Protein AF-A0A358M8D6-F1 (afdb_monomer_lite)

Secondary structure (DSSP, 8-state):
-PPP--------HHHHHHHHHHHHTT-------SEEETHHHHTTGGG-S-S---EEE-TTS-EEEE-

Radius of gyration: 17.89 Å; chains: 1; bounding box: 35×29×52 Å

Structure (mmCIF, N/CA/C/O backbone):
data_AF-A0A358M8D6-F1
#
_entry.id   AF-A0A358M8D6-F1
#
loop_
_atom_site.group_PDB
_atom_site.id
_atom_site.type_symbol
_atom_site.label_atom_id
_atom_site.label_alt_id
_atom_site.label_comp_id
_atom_site.label_asym_id
_atom_site.label_entity_id
_atom_site.label_seq_id
_atom_site.pdbx_PDB_ins_code
_atom_site.Cartn_x
_atom_site.Cartn_y
_atom_site.Cartn_z
_atom_site.occupancy
_atom_site.B_iso_or_equiv
_atom_site.auth_seq_id
_atom_site.auth_comp_id
_atom_site.auth_asym_id
_atom_site.auth_atom_id
_atom_site.pdbx_PDB_model_num
ATOM 1 N N . MET A 1 1 ? 12.715 11.429 34.204 1.00 39.44 1 MET A N 1
ATOM 2 C CA . MET A 1 1 ? 13.064 10.369 33.239 1.00 39.44 1 MET A CA 1
ATOM 3 C C . MET A 1 1 ? 12.450 10.766 31.918 1.00 39.44 1 MET A C 1
ATOM 5 O O . MET A 1 1 ? 11.240 10.677 31.764 1.00 39.44 1 MET A O 1
ATOM 9 N N . ASP A 1 2 ? 13.278 11.361 31.070 1.00 42.53 2 ASP A N 1
ATOM 10 C CA . ASP A 1 2 ? 12.886 12.003 29.819 1.00 42.53 2 ASP A CA 1
ATOM 11 C C . ASP A 1 2 ? 13.000 10.969 28.693 1.00 42.53 2 ASP A C 1
ATOM 13 O O . ASP A 1 2 ? 14.077 10.419 28.460 1.00 42.53 2 ASP A O 1
ATOM 17 N N . TYR A 1 3 ? 11.877 10.632 28.061 1.00 37.09 3 TYR A N 1
ATOM 18 C CA . TYR A 1 3 ? 11.863 9.742 26.903 1.00 37.09 3 TYR A CA 1
ATOM 19 C C . TYR A 1 3 ? 11.961 10.608 25.645 1.00 37.09 3 TYR A C 1
ATOM 21 O O . TYR A 1 3 ? 11.159 11.535 25.500 1.00 37.09 3 TYR A O 1
ATOM 29 N N . PRO A 1 4 ? 12.886 10.328 24.709 1.00 47.31 4 PRO A N 1
ATOM 30 C CA . PRO A 1 4 ? 12.999 11.128 23.502 1.00 47.31 4 PRO A CA 1
ATOM 31 C C . PRO A 1 4 ? 11.698 11.013 22.706 1.00 47.31 4 PRO A C 1
A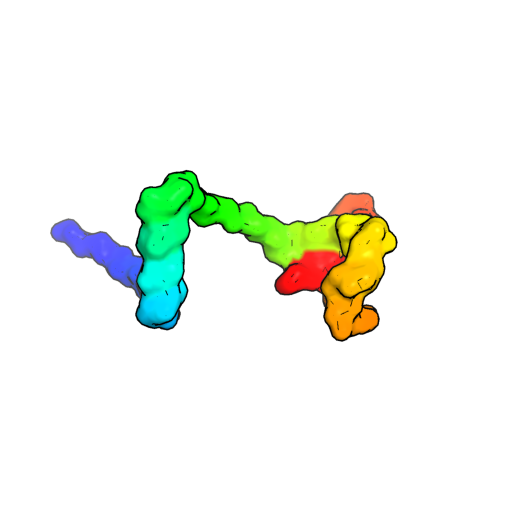TOM 33 O O . PRO A 1 4 ? 11.313 9.925 22.271 1.00 47.31 4 PRO A O 1
ATOM 36 N N . LYS A 1 5 ? 11.012 12.149 22.519 1.00 44.09 5 LYS A N 1
ATOM 37 C CA . LYS A 1 5 ? 9.881 12.270 21.596 1.00 44.09 5 LYS A CA 1
ATOM 38 C C . LYS A 1 5 ? 10.370 11.877 20.203 1.00 44.09 5 LYS A C 1
ATOM 40 O O . LYS A 1 5 ? 11.026 12.662 19.521 1.00 44.09 5 LYS A O 1
ATOM 45 N N . LEU A 1 6 ? 10.047 10.656 19.786 1.00 46.03 6 LEU A N 1
ATOM 46 C CA . LEU A 1 6 ? 10.091 10.256 18.386 1.00 46.03 6 LEU A CA 1
ATOM 47 C C . LEU A 1 6 ? 9.273 11.286 17.605 1.00 46.03 6 LEU A C 1
ATOM 49 O O . LEU A 1 6 ? 8.081 11.459 17.852 1.00 46.03 6 LEU A O 1
ATOM 53 N N . LYS A 1 7 ? 9.949 12.022 16.721 1.00 43.91 7 LYS A N 1
ATOM 54 C CA . LYS A 1 7 ? 9.359 13.045 15.861 1.00 43.91 7 LYS A CA 1
ATOM 55 C C . LYS A 1 7 ? 8.417 12.331 14.890 1.00 43.91 7 LYS A C 1
ATOM 57 O O . LYS A 1 7 ? 8.855 11.809 13.867 1.00 43.91 7 LYS A O 1
ATOM 62 N N . VAL A 1 8 ? 7.145 12.220 15.270 1.00 52.00 8 VAL A N 1
ATOM 63 C CA . VAL A 1 8 ? 6.083 11.733 14.391 1.00 52.00 8 VAL A CA 1
ATOM 64 C C . VAL A 1 8 ? 6.007 12.743 13.258 1.00 52.00 8 VAL A C 1
ATOM 66 O O . VAL A 1 8 ? 5.700 13.908 13.479 1.00 52.00 8 VAL A O 1
ATOM 69 N N . LYS A 1 9 ? 6.432 12.312 12.072 1.00 55.00 9 LYS A N 1
ATOM 70 C CA . LYS A 1 9 ? 6.281 13.057 10.827 1.00 55.00 9 LYS A CA 1
ATOM 71 C C . LYS A 1 9 ? 4.783 13.318 10.690 1.00 55.00 9 LYS A C 1
ATOM 73 O O . LYS A 1 9 ? 4.051 12.333 10.687 1.00 55.00 9 LYS A O 1
ATOM 78 N N . ASP A 1 10 ? 4.375 14.584 10.701 1.00 57.28 10 ASP A N 1
ATOM 79 C CA . ASP A 1 10 ? 2.974 15.013 10.753 1.00 57.28 10 ASP A CA 1
ATOM 80 C C . ASP A 1 10 ? 2.121 14.129 9.832 1.00 57.28 10 ASP A C 1
ATOM 82 O O . ASP A 1 10 ? 2.273 14.159 8.611 1.00 57.28 10 ASP A O 1
ATOM 86 N N . GLU A 1 11 ? 1.315 13.238 10.414 1.00 61.03 11 GLU A N 1
ATOM 87 C CA . GLU A 1 11 ? 0.320 12.517 9.630 1.00 61.03 11 GLU A CA 1
ATOM 88 C C . GLU A 1 11 ? -0.783 13.529 9.334 1.00 61.03 11 GLU A C 1
ATOM 90 O O . GLU A 1 11 ? -1.336 14.105 10.271 1.00 61.03 11 GLU A O 1
ATOM 95 N N . ASP A 1 12 ? -1.072 13.767 8.051 1.00 81.75 12 ASP A N 1
ATOM 96 C CA . ASP A 1 12 ? -2.148 14.671 7.643 1.00 81.75 12 ASP A CA 1
ATOM 97 C C . ASP A 1 12 ? -3.435 14.328 8.409 1.00 81.75 12 ASP A C 1
ATOM 99 O O . ASP A 1 12 ? -3.797 13.155 8.537 1.00 81.75 12 ASP A O 1
ATOM 103 N N . GLU A 1 13 ? -4.148 15.341 8.904 1.00 85.19 13 GLU A N 1
ATOM 104 C CA . GLU A 1 13 ? -5.358 15.180 9.727 1.00 85.19 13 GLU A CA 1
ATOM 105 C C . GLU A 1 13 ? -6.376 14.219 9.084 1.00 85.19 13 GLU A C 1
ATOM 107 O O . GLU A 1 13 ? -6.946 13.351 9.750 1.00 85.19 13 GLU A O 1
ATOM 112 N N . ALA A 1 14 ? -6.515 14.282 7.756 1.00 85.25 14 ALA A N 1
ATOM 113 C CA . ALA A 1 14 ? -7.360 13.380 6.977 1.00 85.25 14 ALA A CA 1
ATOM 114 C C . ALA A 1 14 ? -6.975 11.895 7.132 1.00 85.25 14 ALA A C 1
ATOM 116 O O . ALA A 1 14 ? -7.848 11.028 7.200 1.00 85.25 14 ALA A O 1
ATOM 117 N N . VAL A 1 15 ? -5.680 11.578 7.217 1.00 87.31 15 VAL A N 1
ATOM 118 C CA . VAL A 1 15 ? -5.186 10.203 7.389 1.00 87.31 15 VAL A CA 1
ATOM 119 C C . VAL A 1 15 ? -5.552 9.668 8.771 1.00 87.31 15 VAL A C 1
ATOM 121 O O . VAL A 1 15 ? -5.926 8.498 8.890 1.00 87.31 15 VAL A O 1
ATOM 124 N N . ILE A 1 16 ? -5.477 10.508 9.805 1.00 88.62 16 ILE A N 1
ATOM 125 C CA . ILE A 1 16 ? -5.847 10.135 11.176 1.00 88.62 16 ILE A CA 1
ATOM 126 C C . ILE A 1 16 ? -7.341 9.805 11.234 1.00 88.62 16 ILE A C 1
ATOM 128 O O . ILE A 1 16 ? -7.704 8.701 11.647 1.00 88.62 16 ILE A O 1
ATOM 132 N N . VAL A 1 17 ? -8.188 10.705 10.724 1.00 91.88 17 VAL A N 1
ATOM 133 C CA . VAL A 1 17 ? -9.648 10.520 10.690 1.00 91.88 17 VAL A CA 1
ATOM 134 C C . VAL A 1 17 ? -10.030 9.242 9.942 1.00 91.88 17 VAL A C 1
ATOM 136 O O . VAL A 1 17 ? -10.832 8.444 10.430 1.00 91.88 17 VAL A O 1
ATOM 139 N N . LEU A 1 18 ? -9.420 8.990 8.779 1.00 92.12 18 LEU A N 1
ATOM 140 C CA . LEU A 1 18 ? -9.689 7.774 8.012 1.00 92.12 18 LEU A CA 1
ATOM 141 C C . LEU A 1 18 ? -9.272 6.515 8.778 1.00 92.12 18 LEU A C 1
ATOM 143 O O . LEU A 1 18 ? -10.041 5.557 8.841 1.00 92.12 18 LEU A O 1
ATOM 147 N N . LYS A 1 19 ? -8.084 6.498 9.396 1.00 90.38 19 LYS A N 1
ATOM 148 C CA . LYS A 1 19 ? -7.628 5.345 10.190 1.00 90.38 19 LYS A CA 1
ATOM 149 C C . LYS A 1 19 ? -8.594 5.020 11.326 1.00 90.38 19 LYS A C 1
ATOM 151 O O . LYS A 1 19 ? -8.826 3.841 11.595 1.00 90.38 19 LYS A O 1
ATOM 156 N N . GLU A 1 20 ? -9.131 6.032 11.998 1.00 93.00 20 GLU A N 1
ATOM 157 C CA . GLU A 1 20 ? -10.109 5.844 13.070 1.00 93.00 20 GLU A CA 1
ATOM 158 C C . GLU A 1 20 ? -11.434 5.306 12.539 1.00 93.00 20 GLU A C 1
ATOM 160 O O . GLU A 1 20 ? -11.917 4.299 13.057 1.00 93.00 20 GLU A O 1
ATOM 165 N N . LEU A 1 21 ? -11.958 5.883 11.453 1.00 95.44 21 LEU A N 1
ATOM 166 C CA . LEU A 1 21 ? -13.167 5.398 10.790 1.00 95.44 21 LEU A CA 1
ATOM 167 C C . LEU A 1 21 ? -13.042 3.918 10.413 1.00 95.44 21 LEU A C 1
ATOM 169 O O . LEU A 1 21 ? -13.896 3.118 10.767 1.00 95.44 21 LEU A O 1
ATOM 173 N N . TYR A 1 22 ?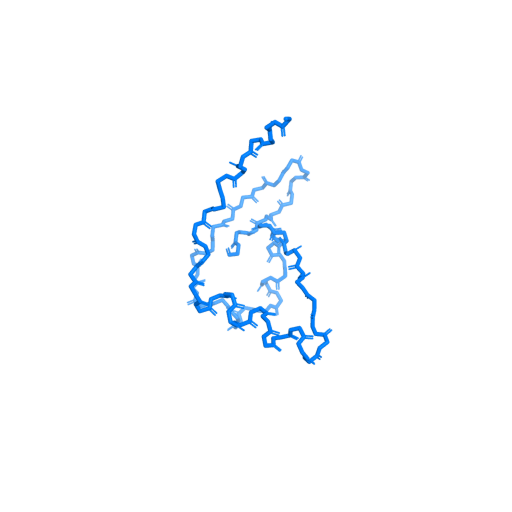 -11.959 3.506 9.755 1.00 95.75 22 TYR A N 1
ATOM 174 C CA . TYR A 1 22 ? -11.782 2.099 9.382 1.00 95.75 22 TYR A CA 1
ATOM 175 C C . TYR A 1 22 ? -11.711 1.171 10.606 1.00 95.75 22 TYR A C 1
ATOM 177 O O . TYR A 1 22 ? -12.231 0.054 10.573 1.00 95.75 22 TYR A O 1
ATOM 185 N N . ARG A 1 23 ? -11.131 1.627 11.722 1.00 95.38 23 ARG A N 1
ATOM 186 C CA . ARG A 1 23 ? -11.085 0.833 12.958 1.00 95.38 23 ARG A CA 1
ATOM 187 C C . ARG A 1 23 ? -12.468 0.597 13.564 1.00 95.38 23 ARG A C 1
ATOM 189 O O . ARG A 1 23 ? -12.668 -0.482 14.120 1.00 95.38 23 ARG A O 1
ATOM 196 N N . THR A 1 24 ? -13.417 1.535 13.448 1.00 96.94 24 THR A N 1
ATOM 197 C CA . THR A 1 24 ? -14.782 1.339 13.984 1.00 96.94 24 THR A CA 1
ATOM 198 C C . THR A 1 24 ? -15.543 0.229 13.257 1.00 96.94 24 THR A C 1
ATOM 200 O O . THR A 1 24 ? -16.376 -0.436 13.866 1.00 96.94 24 THR A O 1
ATOM 203 N N . TYR A 1 25 ? -15.187 -0.049 12.000 1.00 97.19 25 TYR A N 1
ATOM 204 C CA . TYR A 1 25 ? -15.719 -1.164 11.210 1.00 97.19 25 TYR A CA 1
ATOM 205 C C . TYR A 1 25 ? -14.890 -2.459 11.324 1.00 97.19 25 TYR A C 1
ATOM 207 O O . TYR A 1 25 ? -15.130 -3.412 10.588 1.00 97.19 25 TYR A O 1
ATOM 215 N N . GLY A 1 26 ? -13.912 -2.522 12.235 1.00 95.75 26 GLY A N 1
ATOM 216 C CA . GLY A 1 26 ? -13.120 -3.731 12.496 1.00 95.75 26 GLY A CA 1
ATOM 217 C C . GLY A 1 26 ? -11.899 -3.922 11.591 1.00 95.75 26 GLY A C 1
ATOM 218 O O . GLY A 1 26 ? -11.192 -4.923 11.726 1.00 95.75 26 GLY A O 1
ATOM 219 N N . TYR A 1 27 ? -11.590 -2.966 10.711 1.00 96.25 27 TYR A N 1
ATOM 220 C CA . TYR A 1 27 ? -10.385 -3.036 9.888 1.00 96.25 27 TYR A CA 1
ATOM 221 C C . TYR A 1 27 ? -9.121 -2.762 10.715 1.00 96.25 27 TYR A C 1
ATOM 223 O O . TYR A 1 27 ? -9.107 -2.001 11.689 1.00 96.25 27 TYR A O 1
ATOM 231 N N . ARG A 1 28 ? -8.015 -3.383 10.298 1.00 89.56 28 ARG A N 1
ATOM 232 C CA . ARG A 1 28 ? -6.689 -3.233 10.907 1.00 89.56 28 ARG A CA 1
ATOM 233 C C . ARG A 1 28 ? -5.688 -2.762 9.850 1.00 89.56 28 ARG A C 1
ATOM 235 O O . ARG A 1 28 ? -5.767 -3.225 8.714 1.00 89.56 28 ARG A O 1
ATOM 242 N N . PRO A 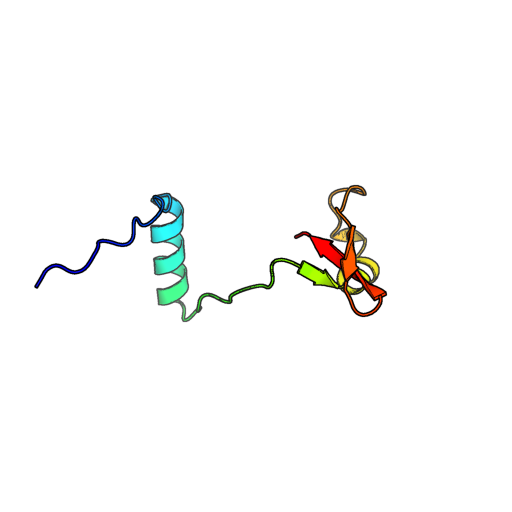1 29 ? -4.720 -1.899 10.206 1.00 85.81 29 PRO A N 1
ATOM 243 C CA . PRO A 1 29 ? -3.638 -1.554 9.296 1.00 85.81 29 PRO A CA 1
ATOM 244 C C . PRO A 1 29 ? -2.877 -2.809 8.868 1.00 85.81 29 PRO A C 1
ATOM 246 O O . PRO A 1 29 ? -2.392 -3.562 9.715 1.00 85.81 29 PRO A O 1
ATOM 249 N N . PHE A 1 30 ? -2.743 -3.007 7.562 1.00 87.12 30 PHE A N 1
ATOM 250 C CA . PHE A 1 30 ? -1.887 -4.036 6.994 1.00 87.12 30 PHE A CA 1
ATOM 251 C C . PHE A 1 30 ? -0.629 -3.380 6.432 1.00 87.12 30 PHE A C 1
ATOM 253 O O . PHE A 1 30 ? -0.698 -2.487 5.586 1.00 87.12 30 PHE A O 1
ATOM 260 N N . LYS A 1 31 ? 0.540 -3.798 6.924 1.00 80.81 31 LYS A N 1
ATOM 261 C CA . LYS A 1 31 ? 1.818 -3.286 6.431 1.00 80.81 31 LYS A CA 1
ATOM 262 C C . LYS A 1 31 ? 2.154 -3.986 5.120 1.00 80.81 31 LYS A C 1
ATOM 264 O O . LYS A 1 31 ? 2.726 -5.073 5.126 1.00 80.81 31 LYS A O 1
ATOM 269 N N . MET A 1 32 ? 1.819 -3.341 4.010 1.00 80.50 32 MET A N 1
ATOM 270 C CA . MET A 1 32 ? 2.256 -3.801 2.696 1.00 80.50 32 MET A CA 1
ATOM 271 C C . MET A 1 32 ? 3.778 -3.685 2.566 1.00 80.50 32 MET A C 1
ATOM 273 O O . MET A 1 32 ? 4.413 -2.791 3.140 1.00 80.50 32 MET A O 1
ATOM 277 N N . ARG A 1 33 ? 4.376 -4.621 1.825 1.00 81.81 33 ARG A N 1
ATOM 278 C CA . ARG A 1 33 ? 5.786 -4.522 1.442 1.00 81.81 33 ARG A CA 1
ATOM 279 C C . ARG A 1 33 ? 5.920 -3.363 0.454 1.00 81.81 33 ARG A C 1
ATOM 281 O O . ARG A 1 33 ? 5.020 -3.115 -0.334 1.00 81.81 33 ARG A O 1
ATOM 288 N N . LYS A 1 34 ? 7.050 -2.653 0.500 1.00 81.19 34 LYS A N 1
ATOM 289 C CA . LYS A 1 34 ? 7.346 -1.587 -0.477 1.00 81.19 34 LYS A CA 1
ATOM 290 C C . LYS A 1 34 ? 7.499 -2.127 -1.899 1.00 81.19 34 LYS A C 1
ATOM 292 O O . LYS A 1 34 ? 7.341 -1.383 -2.853 1.00 81.19 34 LYS A O 1
ATOM 297 N N . PHE A 1 35 ? 7.855 -3.402 -1.997 1.00 84.31 35 PHE A N 1
ATOM 298 C CA . PHE A 1 35 ? 8.148 -4.084 -3.240 1.00 84.31 35 PHE A CA 1
ATOM 299 C C . PHE A 1 35 ? 7.312 -5.346 -3.315 1.00 84.31 35 PHE A C 1
ATOM 301 O O . PHE A 1 35 ? 7.233 -6.103 -2.338 1.00 84.31 35 PHE A O 1
ATOM 308 N N . GLU A 1 36 ? 6.733 -5.554 -4.482 1.00 85.56 36 GLU A N 1
ATOM 309 C CA . GLU A 1 36 ? 5.916 -6.705 -4.829 1.00 85.56 36 GLU A CA 1
ATOM 310 C C . GLU A 1 36 ? 6.517 -7.368 -6.067 1.00 85.56 36 GLU A C 1
ATOM 312 O O . GLU A 1 36 ? 7.302 -6.764 -6.796 1.00 85.56 36 GLU A O 1
ATOM 317 N N . GLU A 1 37 ? 6.229 -8.642 -6.270 1.00 86.62 37 GLU A N 1
ATOM 318 C CA . GLU A 1 37 ? 6.750 -9.375 -7.418 1.00 86.62 37 GLU A CA 1
ATOM 319 C C . GLU A 1 37 ? 6.073 -8.868 -8.689 1.00 86.62 37 GLU A C 1
ATOM 321 O O . GLU A 1 37 ? 4.854 -8.695 -8.708 1.00 86.62 37 GLU A O 1
ATOM 326 N N . TYR A 1 38 ? 6.848 -8.633 -9.747 1.00 82.56 38 TYR A N 1
ATOM 327 C CA . TYR A 1 38 ? 6.309 -8.095 -10.996 1.00 82.56 38 TYR A CA 1
ATOM 328 C C . TYR A 1 38 ? 5.214 -8.997 -11.593 1.00 82.56 38 TYR A C 1
ATOM 330 O O . TYR A 1 38 ? 4.245 -8.499 -12.161 1.00 82.56 38 TYR A O 1
ATOM 338 N N . ASP A 1 39 ? 5.309 -10.311 -11.383 1.00 80.62 39 ASP A N 1
ATOM 339 C CA . ASP A 1 39 ? 4.341 -11.301 -11.871 1.00 80.62 39 ASP A CA 1
ATOM 340 C C . ASP A 1 39 ? 2.894 -11.011 -11.417 1.00 80.62 39 ASP A C 1
ATOM 342 O O . ASP A 1 39 ? 1.960 -11.220 -12.191 1.00 80.62 39 ASP A O 1
ATOM 346 N N . LEU A 1 40 ? 2.695 -10.421 -10.225 1.00 77.62 40 LEU A N 1
ATOM 347 C CA . LEU A 1 40 ? 1.368 -10.027 -9.713 1.00 77.62 40 LEU A CA 1
ATOM 348 C C . LEU A 1 40 ? 0.658 -9.007 -10.618 1.00 77.62 40 LEU A C 1
ATOM 350 O O . LEU A 1 40 ? -0.574 -8.962 -10.691 1.00 77.62 40 LEU A O 1
ATOM 354 N N . TYR A 1 41 ? 1.444 -8.191 -11.316 1.00 75.25 41 TYR A N 1
ATOM 355 C CA . TYR A 1 41 ? 0.973 -7.165 -12.237 1.00 75.25 41 TYR A CA 1
ATOM 356 C C . TYR A 1 41 ? 0.775 -7.711 -13.658 1.00 75.25 41 TYR A C 1
ATOM 358 O O . TYR A 1 41 ? -0.108 -7.244 -14.378 1.00 75.25 41 TYR A O 1
ATOM 366 N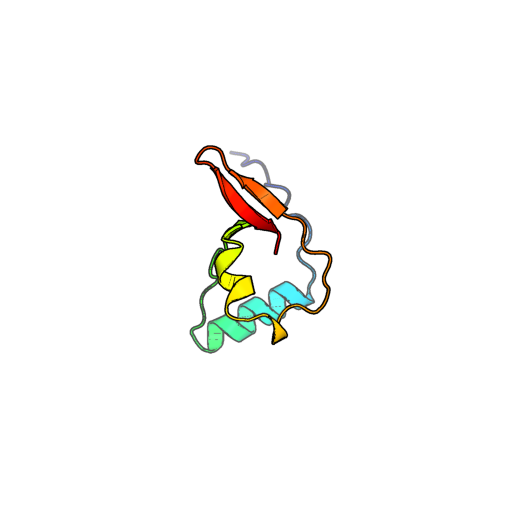 N . VAL A 1 42 ? 1.538 -8.736 -14.058 1.00 69.19 42 VAL A N 1
ATOM 367 C CA . VAL A 1 42 ? 1.417 -9.397 -15.373 1.00 69.19 42 VAL A CA 1
ATOM 368 C C . VAL A 1 42 ? 0.087 -10.134 -15.513 1.00 69.19 42 VAL A C 1
ATOM 370 O O . VAL A 1 42 ? -0.492 -10.149 -16.599 1.00 69.19 42 VAL A O 1
ATOM 373 N N . GLU A 1 43 ? -0.419 -10.713 -14.426 1.00 68.62 43 GLU A N 1
ATOM 374 C CA . GLU A 1 43 ? -1.736 -11.359 -14.404 1.00 68.62 43 GLU A CA 1
ATOM 375 C C . GLU A 1 43 ? -2.889 -10.338 -14.422 1.00 68.62 43 GLU A C 1
ATOM 377 O O . GLU A 1 43 ? -3.986 -10.646 -14.883 1.00 68.62 43 GLU A O 1
ATOM 382 N N . ASN A 1 44 ? -2.631 -9.092 -14.003 1.00 67.31 44 ASN A N 1
ATOM 383 C CA . ASN A 1 44 ? -3.623 -8.025 -13.852 1.00 67.31 44 ASN A CA 1
ATOM 384 C C . ASN A 1 44 ? -3.276 -6.781 -14.690 1.00 67.31 44 ASN A C 1
ATOM 386 O O . ASN A 1 44 ? -3.395 -5.658 -14.206 1.00 67.31 44 ASN A O 1
ATOM 390 N N . LYS A 1 45 ? -2.872 -6.956 -15.958 1.00 59.56 45 LYS A N 1
ATOM 391 C CA . LYS A 1 45 ? -2.408 -5.855 -16.837 1.00 59.56 45 LYS A CA 1
ATOM 392 C C . LYS A 1 45 ? -3.358 -4.657 -16.923 1.00 59.56 45 LYS A C 1
ATOM 394 O O . LYS A 1 45 ? -2.898 -3.533 -17.059 1.00 59.56 45 LYS A O 1
ATOM 399 N N . ASN A 1 46 ? -4.666 -4.873 -16.785 1.00 64.06 46 ASN A N 1
ATOM 400 C CA . ASN A 1 46 ? -5.663 -3.795 -16.794 1.00 64.06 46 ASN A CA 1
ATOM 401 C C . ASN A 1 46 ? -5.600 -2.876 -15.554 1.00 64.06 46 ASN A C 1
ATOM 403 O O . ASN A 1 46 ? -6.211 -1.812 -15.563 1.00 64.06 46 ASN A O 1
ATOM 407 N N . PHE A 1 47 ? -4.907 -3.282 -14.483 1.00 63.06 47 PHE A N 1
ATOM 408 C CA . PHE A 1 47 ? -4.673 -2.467 -13.285 1.00 63.06 47 PHE A CA 1
ATOM 409 C C . PHE A 1 47 ? -3.482 -1.511 -13.449 1.00 63.06 47 PHE A C 1
ATOM 411 O O . PHE A 1 47 ? -3.306 -0.592 -12.650 1.00 63.06 47 PHE A O 1
ATOM 418 N N . LEU A 1 48 ? -2.656 -1.715 -14.476 1.00 64.00 48 LEU A N 1
ATOM 419 C CA . LEU A 1 48 ? -1.493 -0.881 -14.730 1.00 64.00 48 LEU A CA 1
ATOM 420 C C . LEU A 1 48 ? -1.938 0.416 -15.391 1.00 64.00 48 LEU A C 1
ATOM 422 O O . LEU A 1 48 ? -2.220 0.473 -16.582 1.00 64.00 48 LEU A O 1
ATOM 426 N N . VAL A 1 49 ? -2.039 1.460 -14.570 1.00 57.69 49 VAL A N 1
ATOM 427 C CA . VAL A 1 49 ? -2.431 2.808 -15.003 1.00 57.69 49 VAL A CA 1
ATOM 428 C C . VAL A 1 49 ? -1.350 3.445 -15.894 1.00 57.69 49 VAL A C 1
ATOM 430 O O . VAL A 1 49 ? -1.657 4.363 -16.652 1.00 57.69 49 VAL A O 1
ATOM 433 N N . SER A 1 50 ? -0.107 2.945 -15.861 1.00 59.50 50 SER A N 1
ATOM 434 C CA . SER A 1 50 ? 0.944 3.295 -16.821 1.00 59.50 50 SER A CA 1
ATOM 435 C C . SER A 1 50 ? 1.874 2.114 -17.121 1.00 59.50 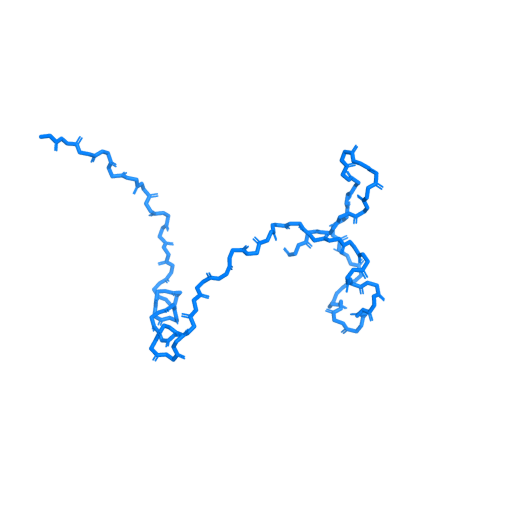50 SER A C 1
ATOM 437 O O . SER A 1 50 ? 2.041 1.211 -16.299 1.00 59.50 50 SER A O 1
ATOM 439 N N . ASP A 1 51 ? 2.519 2.164 -18.288 1.00 62.78 51 ASP A N 1
ATOM 440 C CA . ASP A 1 51 ? 3.588 1.239 -18.687 1.00 62.78 51 ASP A CA 1
ATOM 441 C C . ASP A 1 51 ? 4.907 1.476 -17.907 1.00 62.78 51 ASP A C 1
ATOM 443 O O . ASP A 1 51 ? 5.844 0.684 -18.007 1.00 62.78 51 ASP A O 1
ATOM 447 N N . ASP A 1 52 ? 4.980 2.534 -17.088 1.00 69.56 52 ASP A N 1
ATOM 448 C CA . ASP A 1 52 ? 6.202 3.038 -16.440 1.00 69.56 52 ASP A CA 1
ATOM 449 C C . ASP A 1 52 ? 6.367 2.553 -14.987 1.00 69.56 52 ASP A C 1
ATOM 451 O O . ASP A 1 52 ? 6.670 3.325 -14.071 1.00 69.56 52 ASP A O 1
ATOM 455 N N . ILE A 1 53 ? 6.159 1.260 -14.735 1.00 75.31 53 ILE A N 1
ATOM 456 C CA . ILE A 1 53 ? 6.441 0.685 -13.413 1.00 75.31 53 ILE A CA 1
ATOM 457 C C . ILE A 1 53 ? 7.952 0.602 -13.217 1.00 75.31 53 ILE A C 1
ATOM 459 O O . ILE A 1 53 ? 8.667 -0.020 -14.003 1.00 75.31 53 ILE A O 1
ATOM 463 N N . ILE A 1 54 ? 8.446 1.165 -12.115 1.00 81.81 54 ILE A N 1
ATOM 464 C CA . ILE A 1 54 ? 9.850 1.011 -11.733 1.00 81.81 54 ILE A CA 1
ATOM 465 C C . ILE A 1 54 ? 10.081 -0.439 -11.295 1.00 81.81 54 ILE A C 1
ATOM 467 O O . ILE A 1 54 ? 9.586 -0.867 -10.248 1.00 81.81 54 ILE A O 1
ATOM 471 N N . THR A 1 55 ? 10.871 -1.176 -12.077 1.00 85.00 55 THR A N 1
ATOM 472 C CA . THR A 1 55 ? 11.239 -2.569 -11.793 1.00 85.00 55 THR A CA 1
ATOM 473 C C . THR A 1 55 ? 12.728 -2.742 -11.508 1.00 85.00 55 THR A C 1
ATOM 475 O O . THR A 1 55 ? 13.560 -2.067 -12.112 1.00 85.00 55 THR A O 1
ATOM 478 N N . PHE A 1 56 ? 13.080 -3.688 -10.638 1.00 84.81 56 PHE A N 1
ATOM 479 C CA . PHE A 1 56 ? 14.467 -4.078 -10.364 1.00 84.81 56 PHE A CA 1
ATOM 480 C C . PHE A 1 56 ? 14.568 -5.570 -10.037 1.00 84.81 56 PHE A C 1
ATOM 482 O O . PHE A 1 56 ? 13.595 -6.189 -9.614 1.00 84.81 56 PHE A O 1
ATOM 489 N N . SER A 1 57 ? 15.752 -6.153 -10.213 1.00 89.19 57 SER A N 1
ATOM 490 C CA . SER A 1 57 ? 16.020 -7.534 -9.805 1.00 89.19 57 SER A CA 1
ATOM 491 C C . SER A 1 57 ? 16.448 -7.586 -8.338 1.00 89.19 57 SER A C 1
ATOM 493 O O . SER A 1 57 ? 17.310 -6.813 -7.915 1.00 89.19 57 SER A O 1
ATOM 495 N N . ASP A 1 58 ? 15.856 -8.484 -7.553 1.00 86.12 58 ASP A N 1
ATOM 496 C CA . ASP A 1 58 ? 16.295 -8.745 -6.183 1.00 86.12 58 ASP A CA 1
ATOM 497 C C . ASP A 1 58 ? 17.587 -9.590 -6.142 1.00 86.12 58 ASP A C 1
ATOM 499 O O . ASP A 1 58 ? 18.109 -10.034 -7.166 1.00 86.12 58 ASP A O 1
ATOM 503 N N . PHE A 1 59 ? 18.107 -9.842 -4.936 1.00 87.19 59 PHE A N 1
ATOM 504 C CA . PHE A 1 59 ? 19.323 -10.643 -4.737 1.00 87.19 59 PHE A CA 1
ATOM 505 C C . PHE A 1 59 ? 19.184 -12.120 -5.151 1.00 87.19 59 PHE A C 1
ATOM 507 O O . PHE A 1 59 ? 20.194 -12.809 -5.264 1.00 87.19 59 PHE A O 1
ATOM 514 N N . ASN A 1 60 ? 17.959 -12.602 -5.378 1.00 86.19 60 ASN A N 1
ATOM 515 C CA . ASN A 1 60 ? 17.653 -13.959 -5.830 1.00 86.19 60 ASN A CA 1
ATOM 516 C C . ASN A 1 60 ? 17.328 -14.011 -7.336 1.00 86.19 60 ASN A C 1
ATOM 518 O O . ASN A 1 60 ? 16.967 -15.071 -7.844 1.00 86.19 60 ASN A O 1
ATOM 522 N N . GLY A 1 61 ? 17.445 -12.885 -8.054 1.00 83.56 61 GLY A N 1
ATOM 523 C CA . GLY A 1 61 ? 17.161 -12.778 -9.486 1.00 83.56 61 GLY A CA 1
ATOM 524 C C . GLY A 1 61 ? 15.681 -12.591 -9.832 1.00 83.56 61 GLY A C 1
ATOM 525 O O . GLY A 1 61 ? 15.325 -12.656 -11.007 1.00 83.56 61 GLY A O 1
ATOM 526 N N . LYS A 1 62 ? 14.811 -12.347 -8.847 1.00 86.12 62 LYS A N 1
ATOM 527 C CA . LYS A 1 62 ? 13.384 -12.116 -9.078 1.00 86.12 62 LYS A CA 1
ATOM 528 C C . LYS A 1 62 ? 13.111 -10.673 -9.482 1.00 86.12 62 LYS A C 1
ATOM 530 O O . LYS A 1 62 ? 13.669 -9.748 -8.894 1.00 86.12 62 LYS A O 1
ATOM 535 N N . LEU A 1 63 ? 12.228 -10.475 -10.462 1.00 87.25 63 LEU A N 1
ATOM 536 C CA . LEU A 1 63 ? 11.799 -9.143 -10.880 1.00 87.25 63 LEU A CA 1
ATOM 537 C C . LEU A 1 63 ? 10.772 -8.582 -9.88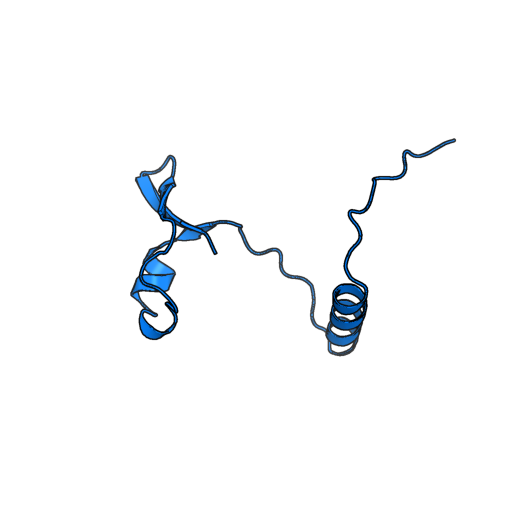7 1.00 87.25 63 LEU A C 1
ATOM 539 O O . LEU A 1 63 ? 9.698 -9.148 -9.683 1.00 87.25 63 LEU A O 1
ATOM 543 N N . MET A 1 64 ? 11.123 -7.462 -9.271 1.00 88.06 64 MET A N 1
ATOM 544 C CA . MET A 1 64 ? 10.321 -6.743 -8.291 1.00 88.06 64 MET A CA 1
ATOM 545 C C . MET A 1 64 ? 9.829 -5.430 -8.891 1.00 88.06 64 MET A C 1
ATOM 547 O O . MET A 1 64 ? 10.552 -4.785 -9.648 1.00 88.06 64 MET A O 1
ATOM 551 N N . ALA A 1 65 ? 8.629 -5.014 -8.508 1.00 85.62 65 ALA A N 1
ATOM 552 C CA . ALA A 1 65 ? 8.018 -3.739 -8.846 1.00 85.62 65 ALA A CA 1
ATOM 553 C C . ALA A 1 65 ? 7.879 -2.859 -7.597 1.00 85.62 65 ALA A C 1
ATOM 555 O O . ALA A 1 65 ? 7.620 -3.353 -6.491 1.00 85.62 65 ALA A O 1
ATOM 556 N N . LEU A 1 66 ? 8.050 -1.549 -7.776 1.00 82.12 66 LEU A N 1
ATOM 557 C CA . LEU A 1 66 ? 7.644 -0.550 -6.791 1.00 82.12 66 LEU A CA 1
ATOM 558 C C . LEU A 1 66 ? 6.145 -0.263 -6.943 1.00 82.12 66 LEU A C 1
ATOM 560 O O . LEU A 1 66 ? 5.666 -0.078 -8.060 1.00 82.12 66 LEU A O 1
ATOM 564 N N . LYS A 1 67 ? 5.445 -0.212 -5.809 1.00 73.69 67 LYS A N 1
ATOM 565 C CA . LYS A 1 67 ? 4.033 0.162 -5.726 1.00 73.69 67 LYS A CA 1
ATOM 566 C C . LYS A 1 67 ? 3.839 1.666 -5.572 1.00 73.69 67 LYS A C 1
ATOM 568 O O . LYS A 1 67 ? 4.622 2.273 -4.802 1.00 73.69 67 LYS A O 1
#

Foldseek 3Di:
DDDPPPPDPDDPPVNVVVQVVCVVVPDDDDDDDQKDFCVVCVVVVVPPPDPDWDWDADPVRTIITGD

Sequence (67 aa):
MDYPKLKVKDEDEAVIVLKELYRTYGYRPFKMRKFEEYDLYVENKNFLVSDDIITFSDFNGKLMALK

pLDDT: mean 76.43, std 16.16, range [37.09, 97.19]